Protein AF-A0A9E2JN70-F1 (afdb_monomer_lite)

Structure (mmCIF, N/CA/C/O backbone):
data_AF-A0A9E2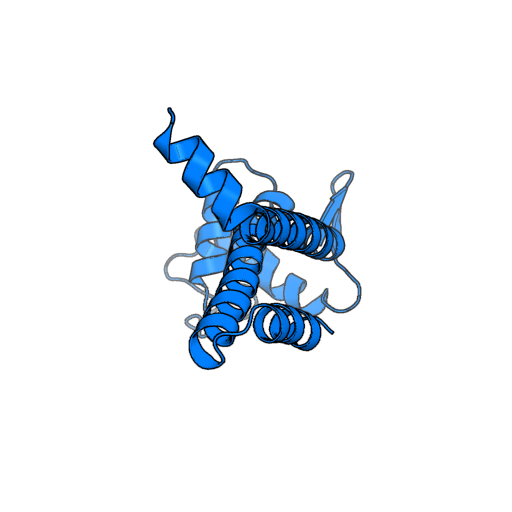JN70-F1
#
_entry.id   AF-A0A9E2JN70-F1
#
loop_
_atom_site.group_PDB
_atom_site.id
_atom_site.type_symbol
_atom_site.label_atom_id
_atom_site.label_alt_id
_atom_site.label_comp_id
_atom_site.label_asym_id
_atom_site.label_entity_id
_atom_site.label_seq_id
_atom_site.pdbx_PDB_ins_code
_atom_site.Cartn_x
_atom_site.Cartn_y
_atom_site.Cartn_z
_atom_site.occupancy
_atom_site.B_iso_or_equiv
_atom_site.auth_seq_id
_atom_site.auth_comp_id
_atom_site.auth_asym_id
_atom_site.auth_atom_id
_atom_site.pdbx_PDB_model_num
ATOM 1 N N . MET A 1 1 ? -31.376 10.750 -0.961 1.00 62.66 1 MET A N 1
ATOM 2 C CA . MET A 1 1 ? -30.470 11.535 -0.076 1.00 62.66 1 MET A CA 1
ATOM 3 C C . MET A 1 1 ? -30.605 11.228 1.426 1.00 62.66 1 MET A C 1
ATOM 5 O O . MET A 1 1 ? -29.575 11.029 2.059 1.00 62.66 1 MET A O 1
ATOM 9 N N . LYS A 1 2 ? -31.810 11.144 2.029 1.00 75.38 2 LYS A N 1
ATOM 10 C CA . LYS A 1 2 ? -31.975 10.888 3.487 1.00 75.38 2 LYS A CA 1
ATOM 11 C C . LYS A 1 2 ? -31.323 9.577 3.986 1.00 75.38 2 LYS A C 1
ATOM 13 O O . LYS A 1 2 ? -30.660 9.586 5.018 1.00 75.38 2 LYS A O 1
ATOM 18 N N . ARG A 1 3 ? -31.428 8.486 3.215 1.00 77.94 3 ARG A N 1
ATOM 19 C CA . ARG A 1 3 ? -30.856 7.160 3.543 1.00 77.94 3 ARG A CA 1
ATOM 20 C C . ARG A 1 3 ? -29.320 7.151 3.609 1.00 77.94 3 ARG A C 1
ATOM 22 O O . ARG A 1 3 ? -28.752 6.537 4.502 1.00 77.94 3 ARG A O 1
ATOM 29 N N . ILE A 1 4 ? -28.652 7.891 2.719 1.00 77.06 4 ILE A N 1
ATOM 30 C CA . ILE A 1 4 ? -27.181 8.014 2.696 1.00 77.06 4 ILE A CA 1
ATOM 31 C C . ILE A 1 4 ? -26.691 8.743 3.953 1.00 77.06 4 ILE A C 1
ATOM 33 O O . ILE A 1 4 ? -25.791 8.260 4.632 1.00 77.06 4 ILE A O 1
ATOM 37 N N . LYS A 1 5 ? -27.342 9.855 4.327 1.00 75.94 5 LYS A N 1
ATOM 38 C CA . LYS A 1 5 ? -27.012 10.591 5.560 1.00 75.94 5 LYS A CA 1
ATOM 39 C C . LYS A 1 5 ? -27.170 9.726 6.818 1.00 75.94 5 LYS A C 1
ATOM 41 O O . LYS A 1 5 ? -26.367 9.847 7.736 1.00 75.94 5 LYS A O 1
ATOM 46 N N . GLN A 1 6 ? -28.161 8.833 6.858 1.00 75.38 6 GLN A N 1
ATOM 47 C CA . GLN A 1 6 ? -28.348 7.900 7.977 1.00 75.38 6 GLN A CA 1
ATOM 48 C C . GLN A 1 6 ? -27.239 6.844 8.063 1.00 75.38 6 GLN A C 1
ATOM 50 O O . GLN A 1 6 ? -26.735 6.590 9.155 1.00 75.38 6 GLN A O 1
ATOM 55 N N . ILE A 1 7 ? -26.825 6.262 6.933 1.00 78.75 7 ILE A N 1
ATOM 56 C CA . ILE A 1 7 ? -25.716 5.292 6.890 1.00 78.75 7 ILE A CA 1
ATOM 57 C C . ILE A 1 7 ? -24.409 5.956 7.334 1.00 78.75 7 ILE A C 1
ATOM 59 O O . ILE A 1 7 ? -23.713 5.421 8.196 1.00 78.75 7 ILE A O 1
ATOM 63 N N . LEU A 1 8 ? -24.119 7.148 6.803 1.00 75.31 8 LEU A N 1
ATOM 64 C CA . LEU A 1 8 ? -22.939 7.931 7.174 1.00 75.31 8 LEU A CA 1
ATOM 65 C C . LEU A 1 8 ? -22.916 8.227 8.675 1.00 75.31 8 LEU A C 1
ATOM 67 O O . LEU A 1 8 ? -21.900 8.009 9.321 1.00 75.31 8 LEU A O 1
ATOM 71 N N . LYS A 1 9 ? -24.048 8.659 9.249 1.00 77.69 9 LYS A N 1
ATOM 72 C CA . LYS A 1 9 ? -24.150 8.965 10.682 1.00 77.69 9 LYS A CA 1
ATOM 73 C C . LYS A 1 9 ? -24.002 7.721 11.568 1.00 77.69 9 LYS A C 1
ATOM 75 O O . LYS A 1 9 ? -23.468 7.820 12.664 1.00 77.69 9 LYS A O 1
ATOM 80 N N . LYS A 1 10 ? -24.447 6.551 11.102 1.00 86.94 10 LYS A N 1
ATOM 81 C CA . LYS A 1 10 ? -24.342 5.288 11.851 1.00 86.94 10 LYS A CA 1
ATOM 82 C C . LYS A 1 10 ? -22.911 4.734 11.891 1.00 86.94 10 LYS A C 1
ATOM 84 O O . LYS A 1 10 ? -22.521 4.151 12.899 1.00 86.94 10 LYS A O 1
ATOM 89 N N . ASN A 1 11 ? -22.148 4.926 10.814 1.00 89.25 11 ASN A N 1
ATOM 90 C CA . ASN A 1 11 ? -20.845 4.286 10.602 1.00 89.25 11 ASN A CA 1
ATOM 91 C C . ASN A 1 11 ? -19.669 5.282 10.613 1.00 89.25 11 ASN A C 1
ATOM 93 O O . ASN A 1 11 ? -18.650 5.044 9.971 1.00 89.25 11 ASN A O 1
ATOM 97 N N . GLN A 1 12 ? -19.804 6.421 11.302 1.00 92.12 12 GLN A N 1
ATOM 98 C CA . GLN A 1 12 ? -18.784 7.483 11.304 1.00 92.12 12 GLN A CA 1
ATOM 99 C C . GLN A 1 12 ? -17.406 6.981 11.746 1.00 92.12 12 GLN A C 1
ATOM 101 O O . GLN A 1 12 ? -16.398 7.369 11.162 1.00 92.12 12 GLN A O 1
ATOM 106 N N . LEU A 1 13 ? -17.370 6.090 12.741 1.00 93.50 13 LEU A N 1
ATOM 107 C CA . LEU A 1 13 ? -16.128 5.485 13.211 1.00 93.50 13 LEU A CA 1
ATOM 108 C C . LEU A 1 13 ? -15.473 4.647 12.114 1.00 93.50 13 LEU A C 1
ATOM 110 O O . LEU A 1 13 ? -14.279 4.762 11.891 1.00 93.50 13 LEU A O 1
ATOM 114 N N . GLU A 1 14 ? -16.241 3.804 11.431 1.00 95.12 14 GLU A N 1
ATOM 115 C CA . GLU A 1 14 ? -15.720 2.951 10.371 1.00 95.12 14 GLU A CA 1
ATOM 116 C C . GLU A 1 14 ? -15.159 3.787 9.209 1.00 95.12 14 GLU A C 1
ATOM 118 O O . GLU A 1 14 ? -14.088 3.464 8.705 1.00 95.12 14 GLU A O 1
ATOM 123 N N . PHE A 1 15 ? -15.800 4.904 8.844 1.00 94.88 15 PHE A N 1
ATOM 124 C CA . PHE A 1 15 ? -15.239 5.849 7.868 1.00 94.88 15 PHE A CA 1
ATOM 125 C C . PHE A 1 15 ? -13.946 6.508 8.356 1.00 94.88 15 PHE A C 1
ATOM 127 O O . PHE A 1 15 ? -12.997 6.632 7.584 1.00 94.88 15 PHE A O 1
ATOM 134 N N . LEU A 1 16 ? -13.888 6.908 9.629 1.00 96.31 16 LEU A N 1
ATOM 135 C CA . LEU A 1 16 ? -12.667 7.446 10.226 1.00 96.31 16 LEU A CA 1
ATOM 136 C C . LEU A 1 16 ? -11.531 6.412 10.185 1.00 96.31 16 LEU A C 1
ATOM 138 O O . LEU A 1 16 ? -10.419 6.749 9.792 1.00 96.31 16 LEU A O 1
ATOM 142 N N . LEU A 1 17 ? -11.820 5.155 10.532 1.00 96.94 17 LEU A N 1
ATOM 143 C CA . LEU A 1 17 ? -10.843 4.067 10.523 1.00 96.94 17 LEU A CA 1
ATOM 144 C C . LEU A 1 17 ? -10.314 3.778 9.116 1.00 96.94 17 LEU A C 1
ATOM 146 O O . LEU A 1 17 ? -9.103 3.687 8.961 1.00 96.94 17 LEU A O 1
ATOM 150 N N . VAL A 1 18 ? -11.172 3.703 8.087 1.00 96.88 18 VAL A N 1
ATOM 151 C CA . VAL A 1 18 ? -10.705 3.534 6.693 1.00 96.88 18 VAL A CA 1
ATOM 152 C C . VAL A 1 18 ? -9.748 4.652 6.302 1.00 96.88 18 VAL A C 1
ATOM 154 O O . VAL A 1 18 ? -8.692 4.377 5.742 1.00 96.88 18 VAL A O 1
ATOM 157 N N . THR A 1 19 ? -10.094 5.902 6.614 1.00 97.81 19 THR A N 1
ATOM 158 C CA . THR A 1 19 ? -9.241 7.054 6.299 1.00 97.81 19 THR A CA 1
ATOM 159 C C . THR A 1 19 ? -7.895 6.963 7.016 1.00 97.81 19 THR A C 1
ATOM 161 O O . THR A 1 19 ? -6.859 7.176 6.392 1.00 97.81 19 THR A O 1
ATOM 164 N N . LEU A 1 20 ? -7.882 6.598 8.302 1.00 98.06 20 LEU A N 1
ATOM 165 C CA . LEU A 1 20 ? -6.644 6.419 9.064 1.00 98.06 20 LEU A CA 1
ATOM 166 C C . LEU A 1 20 ? -5.791 5.268 8.518 1.00 98.06 20 LEU A C 1
ATOM 168 O O . LEU A 1 20 ? -4.588 5.438 8.343 1.00 98.06 20 LEU A O 1
ATOM 172 N N . PHE A 1 21 ? -6.403 4.125 8.196 1.00 98.44 21 PHE A N 1
ATOM 173 C CA . PHE A 1 21 ? -5.707 2.979 7.605 1.00 98.44 21 PHE A CA 1
ATOM 174 C C . PHE A 1 21 ? -5.122 3.325 6.239 1.00 98.44 21 PHE A C 1
ATOM 176 O O . PHE A 1 21 ? -3.997 2.930 5.946 1.00 98.44 21 PHE A O 1
ATOM 183 N N . PHE A 1 22 ? -5.841 4.108 5.434 1.00 98.62 22 PHE A N 1
ATOM 184 C CA . PHE A 1 22 ? -5.349 4.583 4.148 1.00 98.62 22 PHE A CA 1
ATOM 185 C C . PHE A 1 22 ? -4.147 5.518 4.304 1.00 98.62 22 PHE A C 1
ATOM 187 O O . PHE A 1 22 ? -3.134 5.310 3.644 1.00 98.62 22 PHE A O 1
ATOM 194 N N . ILE A 1 23 ? -4.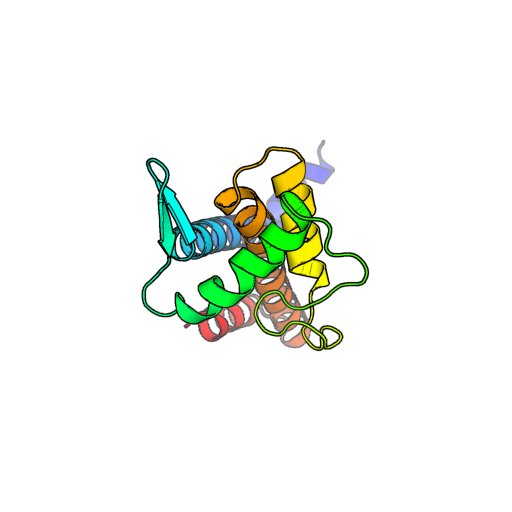220 6.506 5.203 1.00 98.56 23 ILE A N 1
ATOM 195 C CA . ILE A 1 23 ? -3.105 7.431 5.474 1.00 98.56 23 ILE A CA 1
ATOM 196 C C . ILE A 1 23 ? -1.880 6.666 5.988 1.00 98.56 23 ILE A C 1
ATOM 198 O O . ILE A 1 23 ? -0.768 6.902 5.519 1.00 98.56 23 ILE A O 1
ATOM 202 N N . PHE A 1 24 ? -2.081 5.725 6.913 1.00 98.19 24 PHE A N 1
ATOM 203 C CA . PHE A 1 24 ? -1.009 4.884 7.439 1.00 98.19 24 PHE A CA 1
ATOM 204 C C . PHE A 1 24 ? -0.372 4.018 6.345 1.00 98.19 24 PHE A C 1
ATOM 206 O O . PHE A 1 24 ? 0.849 4.000 6.212 1.00 98.19 24 PHE A O 1
ATOM 213 N N . SER A 1 25 ? -1.193 3.369 5.514 1.00 98.56 25 SER A N 1
ATOM 214 C CA . SER A 1 25 ? -0.726 2.564 4.379 1.00 98.56 25 SER A CA 1
ATOM 215 C C . SER A 1 25 ? 0.044 3.416 3.371 1.00 98.56 25 SER A C 1
ATOM 217 O O . SER A 1 25 ? 1.115 3.021 2.928 1.00 98.56 25 SER A O 1
ATOM 219 N N . TRP A 1 26 ? -0.466 4.604 3.035 1.00 98.62 26 TRP A N 1
ATOM 220 C CA . TRP A 1 26 ? 0.204 5.549 2.143 1.00 98.62 26 TRP A CA 1
ATOM 221 C C . TRP A 1 26 ? 1.587 5.927 2.665 1.00 98.62 26 TRP A C 1
ATOM 223 O O . TRP A 1 26 ? 2.577 5.801 1.944 1.00 98.62 26 TRP A O 1
ATOM 233 N N . TRP A 1 27 ? 1.653 6.361 3.926 1.00 98.25 27 TRP A N 1
ATOM 234 C CA . TRP A 1 27 ? 2.906 6.726 4.573 1.00 98.25 27 TRP A CA 1
ATOM 235 C C . TRP A 1 27 ? 3.896 5.558 4.568 1.00 98.25 27 TRP A C 1
ATOM 237 O O . TRP A 1 27 ? 5.031 5.739 4.141 1.00 98.25 27 TRP A O 1
ATOM 247 N N . LEU A 1 28 ? 3.460 4.358 4.961 1.00 97.62 28 LEU A N 1
ATOM 248 C CA . LEU A 1 28 ? 4.323 3.181 5.040 1.00 97.62 28 LEU A CA 1
ATOM 249 C C . LEU A 1 28 ? 4.889 2.775 3.671 1.00 97.62 28 LEU A C 1
ATOM 251 O O . LEU A 1 28 ? 6.089 2.528 3.553 1.00 97.62 28 LEU A O 1
ATOM 255 N N . MET A 1 29 ? 4.052 2.719 2.630 1.00 97.88 29 MET A N 1
ATOM 256 C CA . MET A 1 29 ? 4.483 2.263 1.303 1.00 97.88 29 MET A CA 1
ATOM 257 C C . MET A 1 29 ? 5.487 3.237 0.675 1.00 97.88 29 MET A C 1
ATOM 259 O O . MET A 1 29 ? 6.547 2.811 0.223 1.00 97.88 29 MET A O 1
ATOM 263 N N . PHE A 1 30 ? 5.227 4.549 0.742 1.00 97.75 30 PHE A N 1
ATOM 264 C CA . PHE A 1 30 ? 6.161 5.555 0.217 1.00 97.75 30 PHE A CA 1
ATOM 265 C C . PHE A 1 30 ? 7.388 5.794 1.105 1.00 97.75 30 PHE A C 1
ATOM 267 O O . PHE A 1 30 ? 8.413 6.252 0.605 1.00 97.75 30 PHE A O 1
ATOM 274 N N . LEU A 1 31 ? 7.325 5.461 2.398 1.00 96.62 31 LEU A N 1
ATOM 275 C CA . LEU A 1 31 ? 8.514 5.383 3.250 1.00 96.62 31 LEU A CA 1
ATOM 276 C C . LEU A 1 31 ? 9.414 4.204 2.843 1.00 96.62 31 LEU A C 1
ATOM 278 O O . LEU A 1 31 ? 10.633 4.279 2.981 1.00 96.62 31 LEU A O 1
ATOM 282 N N . THR A 1 32 ? 8.813 3.116 2.358 1.00 97.12 32 THR A N 1
ATOM 283 C CA . THR A 1 32 ? 9.511 1.872 2.013 1.00 97.12 32 THR A CA 1
ATOM 284 C C . THR A 1 32 ? 10.153 1.940 0.629 1.00 97.12 32 THR A C 1
ATOM 286 O O . THR A 1 32 ? 11.309 1.546 0.472 1.00 97.12 32 THR A O 1
ATOM 289 N N . PHE A 1 33 ? 9.417 2.442 -0.362 1.00 97.88 33 PHE A N 1
ATOM 290 C CA . PHE A 1 33 ? 9.882 2.583 -1.736 1.00 97.88 33 PHE A CA 1
ATOM 291 C C . PHE A 1 33 ? 9.367 3.883 -2.342 1.00 97.88 33 PHE A C 1
ATOM 293 O O . PHE A 1 33 ? 8.161 4.121 -2.407 1.00 97.88 33 PHE A O 1
ATOM 300 N N . SER A 1 34 ? 10.279 4.724 -2.808 1.00 96.88 34 SER A N 1
ATOM 301 C CA . SER A 1 34 ? 9.955 5.972 -3.489 1.00 96.88 34 SER A CA 1
ATOM 302 C C . SER A 1 34 ? 10.956 6.249 -4.602 1.00 96.88 34 SER A C 1
ATOM 304 O O . SER A 1 34 ? 11.898 5.490 -4.837 1.00 96.88 34 SER A O 1
AT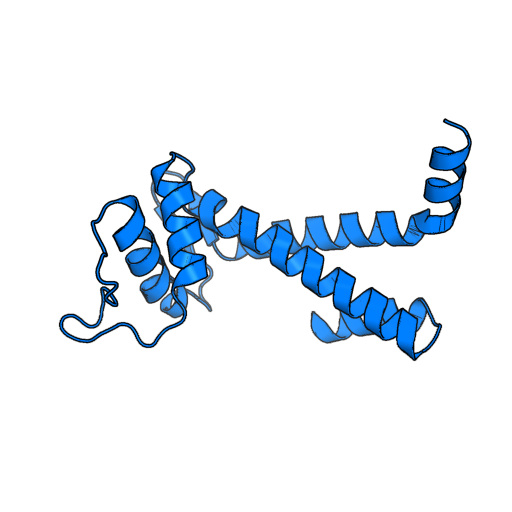OM 306 N N . TYR A 1 35 ? 10.726 7.324 -5.346 1.00 96.25 35 TYR A N 1
ATOM 307 C CA . TYR A 1 35 ? 11.591 7.695 -6.451 1.00 96.25 35 TYR A CA 1
ATOM 308 C C . TYR A 1 35 ? 11.794 9.205 -6.479 1.00 96.25 35 TYR A C 1
ATOM 310 O O . TYR A 1 35 ? 10.832 9.978 -6.547 1.00 96.25 35 TYR A O 1
ATOM 318 N N . ASN A 1 36 ? 13.055 9.627 -6.472 1.00 95.00 36 ASN A N 1
ATOM 319 C CA . ASN A 1 36 ? 13.444 11.030 -6.432 1.00 95.00 36 ASN A CA 1
ATOM 320 C C . ASN A 1 36 ? 14.577 11.298 -7.430 1.00 95.00 36 ASN A C 1
ATOM 322 O O . ASN A 1 36 ? 15.554 10.564 -7.458 1.00 95.00 36 ASN A O 1
ATOM 326 N N . ASN A 1 37 ? 14.444 12.339 -8.258 1.00 92.81 37 ASN A N 1
ATOM 327 C CA . ASN A 1 37 ? 15.487 12.807 -9.187 1.00 92.81 37 ASN A CA 1
ATOM 328 C C . ASN A 1 37 ? 16.150 11.736 -10.079 1.00 92.81 37 ASN A C 1
ATOM 330 O O . ASN A 1 37 ? 17.319 11.856 -10.423 1.00 92.81 37 ASN A O 1
ATOM 334 N N . GLY A 1 38 ? 15.413 10.703 -10.492 1.00 91.44 38 GLY A N 1
ATOM 335 C CA . GLY A 1 38 ? 15.970 9.628 -11.327 1.00 91.44 38 GLY A CA 1
ATOM 336 C C . GLY A 1 38 ? 16.439 8.401 -10.542 1.00 91.44 38 GLY A C 1
ATOM 337 O O . GLY A 1 38 ? 16.763 7.383 -11.146 1.00 91.44 38 GLY A O 1
ATOM 338 N N . GLU A 1 39 ? 16.426 8.472 -9.214 1.00 94.81 39 GLU A N 1
ATOM 339 C CA . GLU A 1 39 ? 16.908 7.421 -8.329 1.00 94.81 39 GLU A CA 1
ATOM 340 C C . GLU A 1 39 ? 15.754 6.749 -7.584 1.00 94.81 39 GLU A C 1
ATOM 342 O O . GLU A 1 39 ? 14.856 7.400 -7.041 1.00 94.81 39 GLU A O 1
ATOM 347 N N . MET A 1 40 ? 15.799 5.418 -7.542 1.00 95.81 40 MET A N 1
ATOM 348 C CA . MET A 1 40 ? 14.928 4.610 -6.694 1.00 95.81 40 MET A CA 1
ATOM 349 C C . MET A 1 40 ? 15.459 4.636 -5.263 1.00 95.81 40 MET A C 1
ATOM 351 O O . MET A 1 40 ? 16.581 4.206 -5.003 1.00 95.81 40 MET A O 1
ATOM 355 N N . GLN A 1 41 ? 14.639 5.115 -4.337 1.00 96.94 41 GLN A N 1
ATOM 356 C CA . GLN A 1 41 ? 14.943 5.154 -2.916 1.00 96.94 41 GLN A CA 1
ATOM 357 C C . GLN A 1 41 ? 14.232 3.988 -2.236 1.00 96.94 41 GLN A C 1
ATOM 359 O O . GLN A 1 41 ? 13.013 3.847 -2.331 1.00 96.94 41 GLN A O 1
ATOM 364 N N . ILE A 1 42 ? 15.000 3.134 -1.565 1.00 97.62 42 ILE A N 1
ATOM 365 C CA . ILE A 1 42 ? 14.490 1.934 -0.903 1.00 97.62 42 ILE A CA 1
ATOM 366 C C . ILE A 1 42 ? 14.935 1.963 0.556 1.00 97.62 42 ILE A C 1
ATOM 368 O O . ILE A 1 42 ? 16.093 2.264 0.854 1.00 97.62 42 ILE A O 1
ATOM 372 N N . ALA A 1 43 ? 14.028 1.635 1.472 1.00 96.94 43 ALA A N 1
ATOM 373 C CA . ALA A 1 43 ? 14.354 1.545 2.885 1.00 96.94 43 ALA A CA 1
ATOM 374 C C . ALA A 1 43 ? 15.430 0.472 3.145 1.00 96.94 43 ALA A C 1
ATOM 376 O O . ALA A 1 43 ? 15.392 -0.643 2.622 1.00 96.94 43 ALA A O 1
ATOM 377 N N . THR A 1 44 ? 16.384 0.795 4.019 1.00 95.19 44 THR A N 1
ATOM 378 C CA . THR A 1 44 ? 17.600 -0.005 4.258 1.00 95.19 44 THR A CA 1
ATOM 379 C C . THR A 1 44 ? 17.350 -1.435 4.724 1.00 95.19 44 THR A C 1
ATOM 381 O O . THR A 1 44 ? 18.221 -2.280 4.568 1.00 95.19 44 THR A O 1
ATOM 384 N N . ARG A 1 45 ? 16.187 -1.740 5.300 1.00 93.81 45 ARG A N 1
ATOM 385 C CA . ARG A 1 45 ? 15.862 -3.088 5.794 1.00 93.81 45 ARG A CA 1
ATOM 386 C C . ARG A 1 45 ? 15.290 -4.020 4.727 1.00 93.81 45 ARG A C 1
ATOM 388 O O . ARG A 1 45 ? 15.207 -5.211 4.980 1.00 93.81 45 ARG A O 1
ATOM 395 N N . VAL A 1 46 ? 14.896 -3.487 3.572 1.00 95.06 46 VAL A N 1
ATOM 396 C CA . VAL A 1 46 ? 14.171 -4.232 2.525 1.00 95.06 46 VAL A CA 1
ATOM 397 C C . VAL A 1 46 ? 14.853 -4.150 1.158 1.00 95.06 46 VAL A C 1
ATOM 399 O O . VAL A 1 46 ? 14.313 -4.624 0.163 1.00 95.06 46 VAL A O 1
ATOM 402 N N . TRP A 1 47 ? 16.045 -3.551 1.081 1.00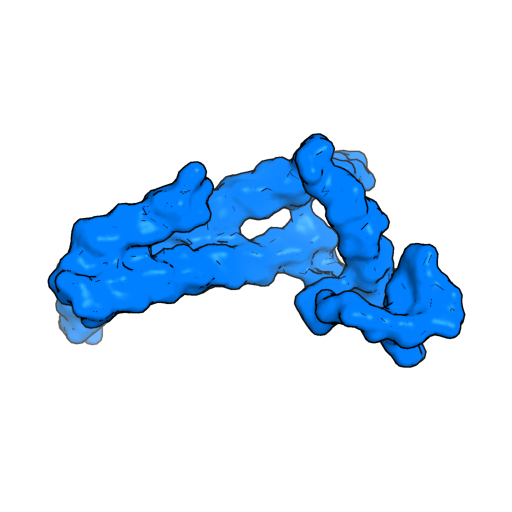 93.88 47 TRP A N 1
ATOM 403 C CA . TRP A 1 47 ? 16.752 -3.366 -0.189 1.00 93.88 47 TRP A CA 1
ATOM 404 C C . TRP A 1 47 ? 17.016 -4.692 -0.918 1.00 93.88 47 TRP A C 1
ATOM 406 O O . TRP A 1 47 ? 16.891 -4.733 -2.139 1.00 93.88 47 TRP A O 1
ATOM 416 N N . SER A 1 48 ? 17.315 -5.773 -0.188 1.00 93.88 48 SER A N 1
ATOM 417 C CA . SER A 1 48 ? 17.537 -7.109 -0.755 1.00 93.88 48 SER A CA 1
ATOM 418 C C . SER A 1 48 ? 16.284 -7.670 -1.424 1.00 93.88 48 SER A C 1
ATOM 420 O O . SER A 1 48 ? 16.368 -8.264 -2.497 1.00 93.88 48 SER A O 1
ATOM 422 N N . ASP A 1 49 ? 15.116 -7.437 -0.829 1.00 93.25 49 ASP A N 1
ATOM 423 C CA . ASP A 1 49 ? 13.844 -7.936 -1.349 1.00 93.25 49 ASP A CA 1
ATOM 424 C C . ASP A 1 49 ? 13.495 -7.183 -2.636 1.00 93.25 49 ASP A C 1
ATOM 426 O O . ASP A 1 49 ? 13.245 -7.786 -3.685 1.00 93.25 49 ASP A O 1
ATOM 430 N N . PHE A 1 50 ? 13.594 -5.850 -2.602 1.00 95.38 50 PHE A N 1
ATOM 431 C CA . PHE A 1 50 ? 13.381 -5.003 -3.777 1.00 95.38 50 PHE A CA 1
ATOM 432 C C . PHE A 1 50 ? 14.406 -5.250 -4.891 1.00 95.38 50 PHE A C 1
ATOM 434 O O . PHE A 1 50 ? 14.039 -5.165 -6.064 1.00 95.38 50 PHE A O 1
ATOM 441 N N . ALA A 1 51 ? 15.648 -5.618 -4.562 1.00 92.94 51 ALA A N 1
ATOM 442 C CA . ALA A 1 51 ? 16.657 -5.997 -5.551 1.00 92.94 51 ALA A CA 1
ATOM 443 C C . ALA A 1 51 ? 16.238 -7.221 -6.380 1.00 92.94 51 ALA A C 1
ATOM 445 O O . ALA A 1 51 ? 16.674 -7.358 -7.519 1.00 92.94 51 ALA A O 1
ATOM 446 N N . SER A 1 52 ? 15.358 -8.077 -5.851 1.00 92.31 52 SER A N 1
ATOM 447 C CA . SER A 1 52 ? 14.787 -9.208 -6.587 1.00 92.31 52 SER A CA 1
ATOM 448 C C . SER A 1 52 ? 13.469 -8.861 -7.297 1.00 92.31 52 SER A C 1
ATOM 450 O O . SER A 1 52 ? 13.241 -9.263 -8.440 1.00 92.31 52 SER A O 1
ATOM 452 N N . HIS A 1 53 ? 12.613 -8.053 -6.666 1.00 94.88 53 HIS A N 1
ATOM 453 C CA . HIS A 1 53 ? 11.280 -7.739 -7.180 1.00 94.88 53 HIS A CA 1
ATOM 454 C C . HIS A 1 53 ? 11.266 -6.669 -8.273 1.00 94.88 53 HIS A C 1
ATOM 456 O O . HIS A 1 53 ? 10.475 -6.778 -9.208 1.00 94.88 53 HIS A O 1
ATOM 462 N N . ILE A 1 54 ? 12.134 -5.655 -8.204 1.00 96.44 54 ILE A N 1
ATOM 463 C CA . ILE A 1 54 ? 12.201 -4.600 -9.228 1.00 96.44 54 ILE A CA 1
ATOM 464 C C . ILE A 1 54 ? 12.605 -5.179 -10.593 1.00 96.44 54 ILE A C 1
ATOM 466 O O . ILE A 1 54 ? 11.912 -4.888 -11.570 1.00 96.44 54 ILE A O 1
ATOM 470 N N . PRO A 1 55 ? 13.649 -6.028 -10.710 1.00 95.38 55 PRO A N 1
ATOM 471 C CA . PRO A 1 55 ? 13.943 -6.702 -11.971 1.00 95.38 55 PRO A CA 1
ATOM 472 C C . PRO A 1 55 ? 12.786 -7.568 -12.466 1.00 95.38 55 PRO A C 1
ATOM 474 O O . PRO A 1 55 ? 12.502 -7.560 -13.661 1.00 95.38 55 PRO A O 1
ATOM 477 N N . LEU A 1 56 ? 12.079 -8.270 -11.570 1.00 96.06 56 LEU A N 1
ATOM 478 C CA . LEU A 1 56 ? 10.912 -9.069 -11.948 1.00 96.06 56 LEU A CA 1
ATOM 479 C C . LEU A 1 56 ? 9.794 -8.195 -12.534 1.00 96.06 56 LEU A C 1
ATOM 481 O O . LEU A 1 56 ? 9.295 -8.506 -13.610 1.00 96.06 56 LEU A O 1
ATOM 485 N N . ILE A 1 57 ? 9.454 -7.071 -11.902 1.00 97.69 57 ILE A N 1
ATOM 486 C CA . ILE A 1 57 ? 8.503 -6.088 -12.451 1.00 97.69 57 ILE A CA 1
ATOM 487 C C . ILE A 1 57 ? 8.974 -5.604 -13.827 1.00 97.69 57 ILE A C 1
ATOM 489 O O . ILE A 1 57 ? 8.222 -5.656 -14.804 1.00 97.69 57 ILE A O 1
ATOM 493 N N . ARG A 1 58 ? 10.244 -5.193 -13.927 1.00 96.81 58 ARG A N 1
ATOM 494 C CA . ARG A 1 58 ? 10.810 -4.618 -15.153 1.00 96.81 58 ARG A CA 1
ATOM 495 C C . ARG A 1 58 ? 10.952 -5.607 -16.298 1.00 96.81 58 ARG A C 1
ATOM 497 O O . ARG A 1 58 ? 10.888 -5.208 -17.459 1.00 96.81 58 ARG A O 1
ATOM 504 N N . SER A 1 59 ? 11.056 -6.896 -15.990 1.00 95.62 59 SER A N 1
ATOM 505 C CA . SER A 1 59 ? 11.006 -7.959 -16.993 1.00 95.62 59 SER A CA 1
ATOM 506 C C . SER A 1 59 ? 9.665 -8.004 -17.739 1.00 95.62 59 SER A C 1
ATOM 508 O O . SER A 1 59 ? 9.628 -8.418 -18.896 1.00 95.62 59 SER A O 1
ATOM 510 N N . PHE A 1 60 ? 8.576 -7.530 -17.120 1.00 96.56 60 PHE A N 1
ATOM 511 C CA . PHE A 1 60 ? 7.262 -7.409 -17.756 1.00 96.56 60 PHE A CA 1
ATOM 512 C C . PHE A 1 60 ? 7.024 -6.034 -18.388 1.00 96.56 60 PHE A C 1
ATOM 514 O O . PHE A 1 60 ? 6.358 -5.948 -19.424 1.00 96.56 60 PHE A O 1
ATOM 521 N N . SER A 1 61 ? 7.528 -4.959 -17.770 1.00 97.38 61 SER A N 1
ATOM 522 C CA . SER A 1 61 ? 7.279 -3.596 -18.251 1.00 97.38 61 SER A CA 1
ATOM 523 C C . SER A 1 61 ? 8.171 -3.205 -19.430 1.00 97.38 61 SER A C 1
ATOM 525 O O . SER A 1 61 ? 7.657 -2.774 -20.463 1.00 97.38 61 SER A O 1
ATOM 527 N N . PHE A 1 62 ? 9.484 -3.420 -19.309 1.00 96.12 62 PHE A N 1
ATOM 528 C CA . PHE A 1 62 ? 10.485 -3.132 -20.344 1.00 96.12 62 PHE A CA 1
ATOM 529 C C . PHE A 1 62 ? 10.918 -4.374 -21.133 1.00 96.12 62 PHE A C 1
ATOM 531 O O . PHE A 1 62 ? 11.468 -4.240 -22.225 1.00 96.12 62 PHE A O 1
ATOM 538 N N . GLY A 1 63 ? 10.692 -5.571 -20.589 1.00 93.19 63 GLY A N 1
ATOM 539 C CA . GLY A 1 63 ? 11.037 -6.842 -21.225 1.00 93.19 63 GLY A CA 1
ATOM 540 C C . GLY A 1 63 ? 9.848 -7.595 -21.833 1.00 93.19 63 GLY A C 1
ATOM 541 O O . GLY A 1 63 ? 8.712 -7.115 -21.882 1.00 93.19 63 GLY A O 1
ATOM 542 N N . TYR A 1 64 ? 10.137 -8.821 -22.275 1.00 90.31 64 TYR A N 1
ATOM 543 C CA . TYR A 1 64 ? 9.167 -9.806 -22.759 1.00 90.31 64 TYR A CA 1
ATOM 544 C C . TYR A 1 64 ? 9.302 -11.103 -21.951 1.00 90.31 64 TYR A C 1
ATOM 546 O O . TYR A 1 64 ? 9.870 -12.081 -22.424 1.00 90.31 64 TYR A O 1
ATOM 554 N N . ASN A 1 65 ? 8.810 -11.106 -20.711 1.00 91.69 65 ASN A N 1
ATOM 555 C CA . ASN A 1 65 ? 8.943 -12.253 -19.807 1.00 91.69 65 ASN A CA 1
ATOM 556 C C . ASN A 1 65 ? 7.770 -13.251 -19.913 1.00 91.69 65 ASN A C 1
ATOM 558 O O . ASN A 1 65 ? 7.006 -13.454 -18.962 1.00 91.69 65 ASN A O 1
ATOM 562 N N . PHE A 1 66 ? 7.606 -13.830 -21.106 1.00 90.06 66 PHE A N 1
ATOM 563 C CA . PHE A 1 66 ? 6.655 -14.909 -21.387 1.00 90.06 66 PHE A CA 1
ATOM 564 C C . PHE A 1 66 ? 7.293 -15.968 -22.305 1.00 90.06 66 PHE A C 1
ATOM 566 O O . PHE A 1 66 ? 7.656 -15.618 -23.430 1.00 90.06 66 PHE A O 1
ATOM 573 N N . PRO A 1 67 ? 7.386 -17.250 -21.885 1.00 89.38 67 PRO A N 1
ATOM 574 C CA . PRO A 1 67 ? 6.983 -17.809 -20.583 1.00 89.38 67 PRO A CA 1
ATOM 575 C C . PRO A 1 67 ? 7.738 -17.168 -19.408 1.00 89.38 67 PRO A C 1
ATOM 577 O O . PRO A 1 67 ? 8.841 -16.668 -19.579 1.00 89.38 67 PRO A O 1
ATOM 580 N N . THR A 1 68 ? 7.105 -17.106 -18.233 1.00 92.19 68 THR A N 1
ATOM 581 C CA . THR A 1 68 ? 7.648 -16.333 -17.110 1.00 92.19 68 THR A CA 1
ATOM 582 C C . THR A 1 68 ? 8.834 -17.032 -16.449 1.00 92.19 68 THR A C 1
ATOM 584 O O . THR A 1 68 ? 8.700 -18.120 -15.886 1.00 92.19 68 THR A O 1
ATOM 587 N N . GLU A 1 69 ? 9.966 -16.340 -16.436 1.00 91.56 69 GLU A N 1
ATOM 588 C CA . GLU A 1 69 ? 11.201 -16.718 -15.756 1.00 91.56 69 GLU A CA 1
ATOM 589 C C . GLU A 1 69 ? 11.538 -15.719 -14.643 1.00 91.56 69 GLU A C 1
ATOM 591 O O . GLU A 1 69 ? 11.036 -14.589 -14.605 1.00 91.56 69 GLU A O 1
ATOM 596 N N . PHE A 1 70 ? 12.389 -16.131 -13.704 1.00 91.50 70 PHE A N 1
ATOM 597 C CA . PHE A 1 70 ? 12.900 -15.225 -12.681 1.00 91.50 70 PHE A CA 1
ATOM 598 C C . PHE A 1 70 ? 14.187 -14.557 -13.190 1.00 91.50 70 PHE A C 1
ATOM 600 O O . PHE A 1 70 ? 15.160 -15.270 -13.426 1.00 91.50 70 PHE A O 1
ATOM 607 N N . PRO A 1 71 ? 14.266 -13.217 -13.316 1.00 90.38 71 PRO A N 1
ATOM 608 C CA . PRO A 1 71 ? 15.410 -12.563 -13.969 1.00 90.38 71 PRO A CA 1
ATOM 609 C C . PRO A 1 71 ? 16.783 -12.841 -13.342 1.00 90.38 71 PRO A C 1
ATOM 611 O O . PRO A 1 71 ? 17.797 -12.706 -14.017 1.00 90.38 71 PRO A O 1
ATOM 614 N N . LEU A 1 72 ? 16.828 -13.213 -12.058 1.00 88.69 72 LEU A N 1
ATOM 615 C CA . LEU A 1 72 ? 18.073 -13.562 -11.360 1.00 88.69 72 LEU A CA 1
ATOM 616 C C . LEU A 1 72 ? 18.448 -15.053 -11.462 1.00 88.69 72 LEU A C 1
ATOM 618 O O . LEU A 1 72 ? 19.568 -15.409 -11.113 1.00 88.69 72 LEU A O 1
ATOM 622 N N . PHE A 1 73 ? 17.541 -15.916 -11.929 1.00 87.06 73 PHE A N 1
ATOM 623 C CA . PHE A 1 73 ? 17.749 -17.363 -12.057 1.00 87.06 73 PHE A CA 1
ATOM 624 C C . PHE A 1 73 ? 17.318 -17.826 -13.458 1.00 87.06 73 PHE A C 1
ATOM 626 O O . PHE A 1 73 ? 16.226 -18.377 -13.614 1.00 87.06 73 PHE A O 1
ATOM 633 N N . PRO A 1 74 ? 18.137 -17.557 -14.491 1.00 79.31 74 PRO A N 1
ATOM 634 C CA . PRO A 1 74 ? 17.793 -17.890 -15.869 1.00 79.31 74 PRO A CA 1
ATOM 635 C C . PRO A 1 74 ? 17.752 -19.406 -16.093 1.00 79.31 74 PRO A C 1
ATOM 637 O O . PRO A 1 74 ? 18.532 -20.153 -15.500 1.00 79.31 74 PRO A O 1
ATOM 640 N N . GLY A 1 75 ? 16.881 -19.851 -17.001 1.00 80.31 75 GLY A N 1
ATOM 641 C CA . GLY A 1 75 ? 16.819 -21.249 -17.445 1.00 80.31 75 GLY A CA 1
ATOM 642 C C . GLY A 1 75 ? 15.966 -22.183 -16.580 1.00 80.31 75 GLY A C 1
ATOM 643 O O . GLY A 1 75 ? 15.829 -23.356 -16.927 1.00 80.31 75 GLY A O 1
ATOM 644 N N . GLU A 1 76 ? 15.350 -21.687 -15.503 1.00 80.81 76 GLU A N 1
ATOM 645 C CA . GLU A 1 76 ? 14.338 -22.422 -14.739 1.00 80.81 76 GLU A CA 1
ATOM 646 C C . GLU A 1 76 ? 12.982 -21.694 -14.734 1.00 80.81 76 GLU A C 1
ATOM 648 O O . GLU A 1 76 ? 12.935 -20.463 -14.640 1.00 80.81 76 GLU A O 1
ATOM 653 N N . PRO A 1 77 ? 11.855 -22.435 -14.757 1.00 81.25 77 PRO A N 1
ATOM 654 C CA . PRO A 1 77 ? 10.541 -21.848 -14.532 1.00 81.25 77 PRO A CA 1
ATOM 655 C C . PRO A 1 77 ? 10.469 -21.129 -13.183 1.00 81.25 77 PRO A C 1
ATOM 657 O O . PRO A 1 77 ? 10.966 -21.620 -12.163 1.00 81.25 77 PRO A O 1
ATOM 660 N N . ILE A 1 78 ? 9.780 -19.988 -13.153 1.00 90.50 78 ILE A N 1
ATOM 661 C CA . ILE A 1 78 ? 9.580 -19.245 -11.911 1.00 90.50 78 ILE A CA 1
ATOM 662 C C . ILE A 1 78 ? 8.801 -20.083 -10.882 1.00 90.50 78 ILE A C 1
ATOM 664 O O . ILE A 1 78 ? 7.730 -20.619 -11.159 1.00 90.50 78 ILE A O 1
ATOM 668 N N . ARG A 1 79 ? 9.329 -20.170 -9.656 1.00 89.75 79 ARG A N 1
ATOM 669 C CA . ARG A 1 79 ? 8.650 -20.814 -8.510 1.00 89.75 79 ARG A CA 1
ATOM 670 C C . ARG A 1 79 ? 8.014 -19.806 -7.549 1.00 89.75 79 ARG A C 1
ATOM 672 O O . ARG A 1 79 ? 7.283 -20.184 -6.640 1.00 89.75 79 ARG A O 1
ATOM 679 N N . TYR A 1 80 ? 8.314 -18.523 -7.737 1.00 89.12 80 TYR A N 1
ATOM 680 C CA . TYR A 1 80 ? 7.804 -17.427 -6.922 1.00 89.12 80 TYR A CA 1
ATOM 681 C C . TYR A 1 80 ? 6.446 -16.929 -7.436 1.00 89.12 80 TYR A C 1
ATOM 683 O O . TYR A 1 80 ? 6.146 -17.004 -8.628 1.00 89.12 80 TYR A O 1
ATOM 691 N N . HIS A 1 81 ? 5.623 -16.376 -6.547 1.00 92.06 81 HIS A N 1
ATOM 692 C CA . HIS A 1 81 ? 4.329 -15.805 -6.910 1.00 92.06 81 HIS A CA 1
ATOM 693 C C . HIS A 1 81 ? 4.520 -14.489 -7.683 1.00 92.06 81 HIS A C 1
ATOM 695 O O . HIS A 1 81 ? 4.784 -13.434 -7.115 1.00 92.06 81 HIS A O 1
ATOM 701 N N . PHE A 1 82 ? 4.390 -14.543 -9.007 1.00 93.88 82 PHE A N 1
ATOM 702 C CA . PHE A 1 82 ? 4.724 -13.409 -9.874 1.00 93.88 82 PHE A CA 1
ATOM 703 C C . PHE A 1 82 ? 3.532 -12.518 -10.240 1.00 93.88 82 PHE A C 1
ATOM 705 O O . PHE A 1 82 ? 3.741 -11.411 -10.721 1.00 93.88 82 PHE A O 1
ATOM 712 N N . LEU A 1 83 ? 2.290 -12.969 -10.020 1.00 96.44 83 LEU A N 1
ATOM 713 C CA . LEU A 1 83 ? 1.092 -12.315 -10.565 1.00 96.44 83 LEU A CA 1
ATOM 714 C C . LEU A 1 83 ? 0.948 -10.848 -10.126 1.00 96.44 83 LEU A C 1
ATOM 716 O O . LEU A 1 83 ? 0.566 -9.999 -10.928 1.00 96.44 83 LEU A O 1
ATOM 720 N N . PHE A 1 84 ? 1.296 -10.539 -8.875 1.00 97.38 84 PHE A N 1
ATOM 721 C CA . PHE A 1 84 ? 1.312 -9.163 -8.381 1.00 97.38 84 PHE A CA 1
ATOM 722 C C . PHE A 1 84 ? 2.345 -8.304 -9.125 1.00 97.38 84 PHE A C 1
ATOM 724 O O . PHE A 1 84 ? 2.012 -7.234 -9.622 1.00 97.38 84 PHE A O 1
ATOM 731 N N . TYR A 1 85 ? 3.578 -8.791 -9.273 1.00 97.12 85 TYR A N 1
ATOM 732 C CA . TYR A 1 85 ? 4.647 -8.076 -9.979 1.00 97.12 85 TYR A CA 1
ATOM 733 C C . TYR A 1 85 ? 4.382 -7.952 -11.478 1.00 97.12 85 TYR A C 1
ATOM 735 O O . TYR A 1 85 ? 4.731 -6.940 -12.075 1.00 97.12 85 TYR A O 1
ATOM 743 N N . PHE A 1 86 ? 3.712 -8.939 -12.072 1.00 97.12 86 PHE A N 1
ATOM 744 C CA . PHE A 1 86 ? 3.181 -8.843 -13.425 1.00 97.12 86 PHE A CA 1
ATOM 745 C C . PHE A 1 86 ? 2.169 -7.701 -13.534 1.00 97.12 86 PHE A C 1
ATOM 747 O O . PHE A 1 86 ? 2.317 -6.843 -14.399 1.00 97.12 86 PHE A O 1
ATOM 754 N N . PHE A 1 87 ? 1.187 -7.631 -12.629 1.00 98.12 87 PHE A N 1
ATOM 755 C CA . PHE A 1 87 ? 0.207 -6.543 -12.605 1.00 98.12 87 PHE A CA 1
ATOM 756 C C . PHE A 1 87 ? 0.870 -5.166 -12.444 1.00 98.12 87 PHE A C 1
ATOM 758 O O . PHE A 1 87 ? 0.559 -4.244 -13.198 1.00 98.12 87 PHE A O 1
ATOM 765 N N . VAL A 1 88 ? 1.838 -5.041 -11.531 1.00 98.44 88 VAL A N 1
ATOM 766 C CA . VAL A 1 88 ? 2.645 -3.821 -11.364 1.00 98.44 88 VAL A CA 1
ATOM 767 C C . VAL A 1 88 ? 3.422 -3.490 -12.642 1.00 98.44 88 VAL A C 1
ATOM 769 O O . VAL A 1 88 ? 3.424 -2.340 -13.071 1.00 98.44 88 VAL A O 1
ATOM 772 N N . GLY A 1 89 ? 4.027 -4.488 -13.291 1.00 98.12 89 GLY A N 1
ATOM 773 C CA . GLY A 1 89 ? 4.753 -4.316 -14.548 1.00 98.12 89 GLY A CA 1
ATOM 774 C C . GLY A 1 89 ? 3.855 -3.842 -15.690 1.00 98.12 89 GLY A C 1
ATOM 775 O O . GLY A 1 89 ? 4.259 -2.983 -16.468 1.00 98.12 89 GLY A O 1
ATOM 776 N N . ILE A 1 90 ? 2.608 -4.316 -15.764 1.00 98.06 90 ILE A N 1
ATOM 777 C CA . ILE A 1 90 ? 1.622 -3.794 -16.719 1.00 98.06 90 ILE A CA 1
ATOM 778 C C . ILE A 1 90 ? 1.287 -2.329 -16.419 1.00 98.06 90 ILE A C 1
ATOM 780 O O . ILE A 1 90 ? 1.262 -1.521 -17.343 1.00 98.06 90 ILE A O 1
ATOM 784 N N . ILE A 1 91 ? 1.074 -1.957 -15.154 1.00 98.25 91 ILE A N 1
ATOM 785 C CA . ILE A 1 91 ? 0.817 -0.557 -14.779 1.00 98.25 91 ILE A CA 1
ATOM 786 C C . ILE A 1 91 ? 2.015 0.340 -15.133 1.00 98.25 91 ILE A C 1
ATOM 788 O O . ILE A 1 91 ? 1.820 1.430 -15.673 1.00 98.25 91 ILE A O 1
ATOM 792 N N . GLU A 1 92 ? 3.245 -0.122 -14.882 1.00 98.12 92 GLU A N 1
ATOM 793 C CA . GLU A 1 92 ? 4.460 0.607 -15.266 1.00 98.12 92 GLU A CA 1
ATOM 794 C C . GLU A 1 92 ? 4.558 0.754 -16.790 1.00 98.12 92 GLU A C 1
ATOM 796 O O . GLU A 1 92 ? 4.806 1.846 -17.300 1.00 98.12 92 GLU A O 1
ATOM 801 N N . LYS A 1 93 ? 4.260 -0.317 -17.535 1.00 97.56 93 LYS A N 1
ATOM 802 C CA . LYS A 1 93 ? 4.227 -0.316 -19.005 1.00 97.56 93 LYS A CA 1
ATOM 803 C C . LYS A 1 93 ? 3.207 0.665 -19.584 1.00 97.56 93 LYS A C 1
ATOM 805 O O . LYS A 1 93 ? 3.429 1.205 -20.663 1.00 97.56 93 LYS A O 1
ATOM 810 N N . LEU A 1 94 ? 2.103 0.909 -18.874 1.00 97.75 94 LEU A N 1
ATOM 811 C CA . LEU A 1 94 ? 1.093 1.910 -19.238 1.00 97.75 94 LEU A CA 1
ATOM 812 C C . LEU A 1 94 ? 1.545 3.359 -18.972 1.00 97.75 94 LEU A C 1
ATOM 814 O O . LEU A 1 94 ? 0.811 4.290 -19.301 1.00 97.75 94 LEU A O 1
ATOM 818 N N . GLY A 1 95 ? 2.740 3.565 -18.412 1.00 96.75 95 GLY A N 1
ATOM 819 C CA . GLY A 1 95 ? 3.371 4.876 -18.259 1.00 96.75 95 GLY A CA 1
ATOM 820 C C . GLY A 1 95 ? 3.365 5.428 -16.835 1.00 96.75 95 GLY A C 1
ATOM 821 O O . GLY A 1 95 ? 3.840 6.544 -16.618 1.00 96.75 95 GLY A O 1
ATOM 822 N N . LEU A 1 96 ? 2.856 4.682 -15.850 1.00 97.62 96 LEU A N 1
ATOM 823 C CA . LEU A 1 96 ? 2.961 5.096 -14.454 1.00 97.62 96 LEU A CA 1
ATOM 824 C C . LEU A 1 96 ? 4.368 4.782 -13.923 1.00 97.62 96 LEU A C 1
ATOM 826 O O . LEU A 1 96 ? 4.883 3.691 -14.132 1.00 97.62 96 LEU A O 1
ATOM 830 N N . ARG A 1 97 ? 5.004 5.713 -13.204 1.00 96.62 97 ARG A N 1
ATOM 831 C CA . ARG A 1 97 ? 6.310 5.434 -12.578 1.00 96.62 97 ARG A CA 1
ATOM 832 C C . ARG A 1 97 ? 6.224 4.235 -11.626 1.00 96.62 97 ARG A C 1
ATOM 834 O O . ARG A 1 97 ? 5.223 4.062 -10.931 1.00 96.62 97 ARG A O 1
ATOM 841 N N . ILE A 1 98 ? 7.300 3.451 -11.567 1.00 97.38 98 ILE A N 1
ATOM 842 C CA . ILE A 1 98 ? 7.368 2.182 -10.826 1.00 97.38 98 ILE A CA 1
ATOM 843 C C . ILE A 1 98 ? 6.999 2.297 -9.340 1.00 97.38 98 ILE A C 1
ATOM 845 O O . ILE A 1 98 ? 6.368 1.392 -8.800 1.00 97.38 98 ILE A O 1
ATOM 849 N N . ASP A 1 99 ? 7.341 3.410 -8.686 1.00 97.62 99 ASP A N 1
ATOM 850 C CA . ASP A 1 99 ? 6.998 3.674 -7.286 1.00 97.62 99 ASP A CA 1
ATOM 851 C C . ASP A 1 99 ? 5.484 3.768 -7.096 1.00 97.62 99 ASP A C 1
ATOM 853 O O . ASP A 1 99 ? 4.922 3.076 -6.252 1.00 97.62 99 ASP A O 1
ATOM 857 N N . TYR A 1 100 ? 4.791 4.528 -7.942 1.00 98.19 100 TYR A N 1
ATOM 858 C CA . TYR A 1 100 ? 3.330 4.577 -7.931 1.00 98.19 100 TYR A CA 1
ATOM 859 C C . TYR A 1 100 ? 2.692 3.262 -8.391 1.00 98.19 100 TYR A C 1
ATOM 861 O O . TYR A 1 100 ? 1.711 2.824 -7.787 1.00 98.19 100 TYR A O 1
ATOM 869 N N . ALA A 1 101 ? 3.244 2.620 -9.425 1.00 98.38 101 ALA A N 1
ATOM 870 C CA . ALA A 1 101 ? 2.744 1.351 -9.950 1.00 98.38 101 ALA A CA 1
ATOM 871 C C . ALA A 1 101 ? 2.736 0.249 -8.884 1.00 98.38 101 ALA A C 1
ATOM 873 O O . ALA A 1 101 ? 1.789 -0.532 -8.820 1.00 98.38 101 ALA A O 1
ATOM 874 N N . LEU A 1 102 ? 3.757 0.216 -8.024 1.00 98.25 102 LEU A N 1
ATOM 875 C CA . LEU A 1 102 ? 3.868 -0.730 -6.917 1.00 98.25 102 LEU A CA 1
ATOM 876 C C . LEU A 1 102 ? 3.068 -0.277 -5.692 1.00 98.25 102 LEU A C 1
ATOM 878 O O . LEU A 1 102 ? 2.321 -1.067 -5.104 1.00 98.25 102 LEU A O 1
ATOM 882 N N . ASN A 1 103 ? 3.200 0.992 -5.299 1.00 98.44 103 ASN A N 1
ATOM 883 C CA . ASN A 1 103 ? 2.651 1.472 -4.035 1.00 98.44 103 ASN A CA 1
ATOM 884 C C . ASN A 1 103 ? 1.135 1.618 -4.080 1.00 98.44 103 ASN A C 1
ATOM 886 O O . ASN A 1 103 ? 0.492 1.291 -3.093 1.00 98.44 103 ASN A O 1
ATOM 890 N N . ILE A 1 104 ? 0.527 2.052 -5.189 1.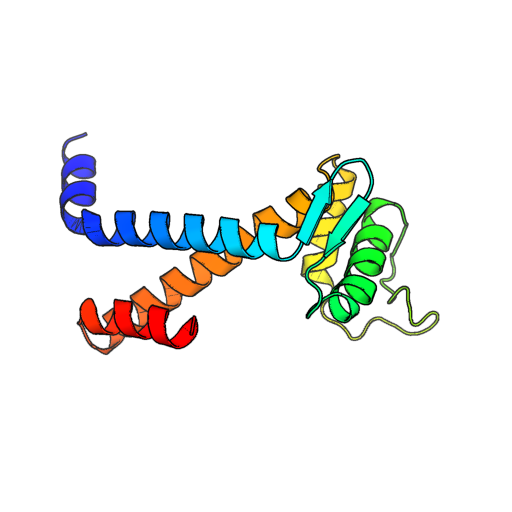00 98.50 104 ILE A N 1
ATOM 891 C CA . ILE A 1 104 ? -0.931 2.246 -5.242 1.00 98.50 104 ILE A CA 1
ATOM 892 C C . ILE A 1 104 ? -1.681 0.930 -4.958 1.00 98.50 104 ILE A C 1
ATOM 894 O O . ILE A 1 104 ? -2.480 0.910 -4.016 1.00 98.50 104 ILE A O 1
ATOM 898 N N . PRO A 1 105 ? -1.419 -0.187 -5.670 1.00 98.44 105 PRO A N 1
ATOM 899 C CA . PRO A 1 105 ? -2.027 -1.475 -5.337 1.00 98.44 105 PRO A CA 1
ATOM 900 C C . PRO A 1 105 ? -1.723 -1.924 -3.903 1.00 98.44 105 PRO A C 1
ATOM 902 O O . PRO A 1 105 ? -2.619 -2.412 -3.214 1.00 98.44 105 PRO A O 1
ATOM 905 N N . SER A 1 106 ? -0.491 -1.712 -3.429 1.00 98.38 106 SER A N 1
ATOM 906 C CA . SER A 1 106 ? -0.067 -2.086 -2.072 1.00 98.38 106 SER A CA 1
ATOM 907 C C . SER A 1 106 ? -0.817 -1.310 -0.985 1.00 98.38 106 SER A C 1
ATOM 909 O O . SER A 1 106 ? -1.246 -1.897 0.006 1.00 98.38 106 SER A O 1
ATOM 911 N N . ILE A 1 107 ? -1.049 -0.010 -1.186 1.00 98.81 107 ILE A N 1
ATOM 912 C CA . ILE A 1 107 ? -1.806 0.856 -0.274 1.00 98.81 107 ILE A CA 1
ATOM 913 C C . ILE A 1 107 ? -3.240 0.352 -0.148 1.00 98.81 107 ILE A C 1
ATOM 915 O O . ILE A 1 107 ? -3.739 0.196 0.968 1.00 98.81 107 ILE A O 1
ATOM 919 N N . PHE A 1 108 ? -3.898 0.058 -1.272 1.00 98.56 108 PHE A N 1
ATOM 920 C CA . PHE A 1 108 ? -5.258 -0.478 -1.256 1.00 98.56 108 PHE A CA 1
ATOM 921 C C . PHE A 1 108 ? -5.317 -1.871 -0.627 1.00 98.56 108 PHE A C 1
ATOM 923 O O . PHE A 1 108 ? -6.194 -2.118 0.199 1.00 98.56 108 PHE A O 1
ATOM 930 N N . GLY A 1 109 ? -4.373 -2.754 -0.962 1.00 98.44 109 GLY A N 1
ATOM 931 C CA . GLY A 1 109 ? -4.291 -4.100 -0.398 1.00 98.44 109 GLY A CA 1
ATOM 932 C C . GLY A 1 109 ? -4.094 -4.088 1.118 1.00 98.44 109 GLY A C 1
ATOM 933 O O . GLY A 1 109 ? -4.826 -4.761 1.843 1.00 98.44 109 GLY A O 1
ATOM 934 N N . PHE A 1 110 ? -3.166 -3.269 1.615 1.00 98.56 110 PHE A N 1
ATOM 935 C CA . PHE A 1 110 ? -2.892 -3.166 3.045 1.00 98.56 110 PHE A CA 1
ATOM 936 C C . PHE A 1 110 ? -4.033 -2.475 3.803 1.00 98.56 110 PHE A C 1
ATOM 938 O O . PHE A 1 110 ? -4.486 -2.986 4.825 1.00 98.56 110 PHE A O 1
ATOM 945 N N . THR A 1 111 ? -4.601 -1.393 3.257 1.00 98.75 111 THR A N 1
ATOM 946 C CA . THR A 1 111 ? -5.801 -0.748 3.824 1.00 98.75 111 THR A CA 1
ATOM 947 C C . THR A 1 111 ? -6.955 -1.744 3.939 1.00 98.75 111 THR A C 1
ATOM 949 O O . THR A 1 111 ? -7.624 -1.812 4.973 1.00 98.75 111 THR A O 1
ATOM 952 N N . PHE A 1 112 ? -7.180 -2.542 2.890 1.00 98.50 112 PHE A N 1
ATOM 953 C CA . PHE A 1 112 ? -8.209 -3.575 2.877 1.00 98.50 112 PHE A CA 1
ATOM 954 C C . PHE A 1 112 ? -7.948 -4.650 3.937 1.00 98.50 112 PHE A C 1
ATOM 956 O O . PHE A 1 112 ? -8.870 -5.004 4.669 1.00 98.50 112 PHE A O 1
ATOM 963 N N . LEU A 1 113 ? -6.702 -5.113 4.084 1.00 98.56 113 LEU A N 1
ATOM 964 C CA . LEU A 1 113 ? -6.314 -6.080 5.112 1.00 98.56 113 LEU A CA 1
ATOM 965 C C . LEU A 1 113 ? -6.612 -5.568 6.530 1.00 98.56 113 LEU A C 1
ATOM 967 O O . LEU A 1 113 ? -7.285 -6.260 7.294 1.00 98.56 113 LEU A O 1
ATOM 971 N N . LEU A 1 114 ? -6.178 -4.349 6.872 1.00 98.62 114 LEU A N 1
ATOM 972 C CA . LEU A 1 114 ? -6.434 -3.754 8.193 1.00 98.62 114 LEU A CA 1
ATOM 973 C C . LEU A 1 114 ? -7.939 -3.636 8.467 1.00 98.62 114 LEU A C 1
ATOM 975 O O . LEU A 1 114 ? -8.419 -3.922 9.567 1.00 98.62 114 LEU A O 1
ATOM 979 N N . PHE A 1 115 ? -8.711 -3.278 7.440 1.00 97.75 115 PHE A N 1
ATOM 980 C CA . PHE A 1 115 ? -10.162 -3.207 7.543 1.00 97.75 115 PHE A CA 1
ATOM 981 C C . PHE A 1 115 ? -10.806 -4.587 7.738 1.00 97.75 115 PHE A C 1
ATOM 983 O O . PHE A 1 115 ? -11.720 -4.723 8.553 1.00 97.75 115 PHE A O 1
ATOM 990 N N . MET A 1 116 ? -10.312 -5.625 7.056 1.00 98.44 116 MET A N 1
ATOM 991 C CA . MET A 1 116 ? -10.765 -7.006 7.251 1.00 98.44 116 MET A CA 1
ATOM 992 C C . MET A 1 116 ? -10.473 -7.509 8.664 1.00 98.44 116 MET A C 1
ATOM 994 O O . MET A 1 116 ? -11.369 -8.074 9.290 1.00 98.44 116 MET A O 1
ATOM 998 N N . ILE A 1 117 ? -9.282 -7.240 9.205 1.00 98.56 117 ILE A N 1
ATOM 999 C CA . ILE A 1 117 ? -8.924 -7.590 10.589 1.00 98.56 117 ILE A CA 1
ATOM 1000 C C . ILE A 1 117 ? -9.903 -6.938 11.573 1.00 98.56 117 ILE A C 1
ATOM 1002 O O . ILE A 1 117 ? -10.475 -7.623 12.426 1.00 98.56 117 ILE A O 1
ATOM 1006 N N . TYR A 1 118 ? -10.171 -5.637 11.409 1.00 98.44 118 TYR A N 1
ATOM 1007 C CA . TYR A 1 118 ? -11.143 -4.917 12.232 1.00 98.44 118 TYR A CA 1
ATOM 1008 C C . TYR A 1 118 ? -12.536 -5.562 12.188 1.00 98.44 118 TYR A C 1
ATOM 1010 O O . TYR A 1 118 ? -13.135 -5.817 13.238 1.00 98.44 118 TYR A O 1
ATOM 1018 N N . PHE A 1 119 ? -13.073 -5.833 10.991 1.00 97.88 119 PHE A N 1
ATOM 1019 C CA . PHE A 1 119 ? -14.415 -6.405 10.852 1.00 97.88 119 PHE A CA 1
ATOM 1020 C C . PHE A 1 119 ? -14.509 -7.835 11.351 1.00 97.88 119 PHE A C 1
ATOM 1022 O O . PHE A 1 119 ? -15.523 -8.190 11.953 1.00 97.88 119 PHE A O 1
ATOM 1029 N N . PHE A 1 120 ? -13.471 -8.634 11.131 1.00 98.44 120 PHE A N 1
ATOM 1030 C CA . PHE A 1 120 ? -13.411 -10.002 11.610 1.00 98.44 120 PHE A CA 1
ATOM 1031 C C . PHE A 1 120 ? -13.456 -10.037 13.141 1.00 98.44 120 PHE A C 1
ATOM 1033 O O . PHE A 1 120 ? -14.371 -10.625 13.720 1.00 98.44 120 PHE A O 1
ATOM 1040 N N . ALA A 1 121 ? -12.562 -9.304 13.809 1.00 98.38 121 ALA A N 1
ATOM 1041 C CA . ALA A 1 121 ? -12.516 -9.234 15.267 1.00 98.38 121 ALA A CA 1
ATOM 1042 C C . ALA A 1 121 ? -13.797 -8.620 15.864 1.00 98.38 121 ALA A C 1
ATOM 1044 O O . ALA A 1 121 ? -14.400 -9.186 16.780 1.00 98.38 121 ALA A O 1
ATOM 1045 N N . LYS A 1 122 ? -14.300 -7.517 15.295 1.00 97.62 122 LYS A N 1
ATOM 1046 C CA . LYS A 1 122 ? -15.604 -6.947 15.677 1.00 97.62 122 LYS A CA 1
ATOM 1047 C C . LYS A 1 122 ? -16.742 -7.956 15.492 1.00 97.62 122 LYS A C 1
ATOM 1049 O O . LYS A 1 122 ? -17.674 -7.976 16.292 1.00 97.62 122 LYS A O 1
ATOM 1054 N N . GLY A 1 123 ? -16.698 -8.763 14.435 1.00 97.38 123 GLY A N 1
ATOM 1055 C CA . GLY A 1 123 ? -17.709 -9.762 14.101 1.00 97.38 123 GLY A CA 1
ATOM 1056 C C . GLY A 1 123 ? -17.746 -10.927 15.086 1.00 97.38 123 GLY A C 1
ATOM 1057 O O . GLY A 1 123 ? -18.840 -11.311 15.511 1.00 97.38 123 GLY A O 1
ATOM 1058 N N . VAL A 1 124 ? -16.575 -11.435 15.475 1.00 98.31 124 VAL A N 1
ATOM 1059 C CA . VAL A 1 124 ? -16.406 -12.542 16.430 1.00 98.31 124 VAL A CA 1
ATOM 1060 C C . VAL A 1 124 ? -16.761 -12.096 17.846 1.00 98.31 124 VAL A C 1
ATOM 1062 O O . VAL A 1 124 ? -17.626 -12.688 18.483 1.00 98.31 124 VAL A O 1
ATOM 1065 N N . PHE A 1 125 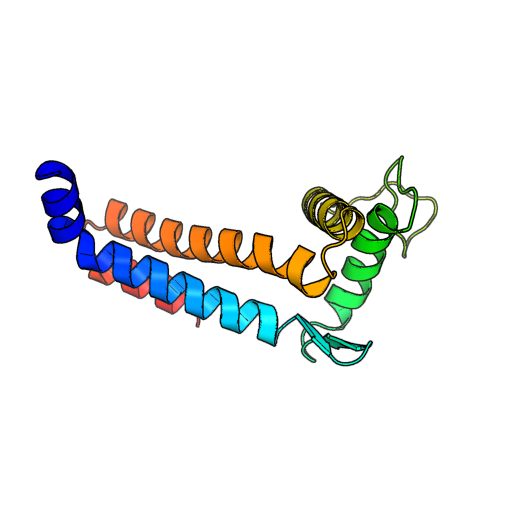? -16.163 -11.002 18.318 1.00 98.00 125 PHE A N 1
ATOM 1066 C CA . PHE A 1 125 ? -16.282 -10.576 19.716 1.00 98.00 125 PHE A CA 1
ATOM 1067 C C . PHE A 1 125 ? -17.415 -9.578 19.973 1.00 98.00 125 PHE A C 1
ATOM 1069 O O . PHE A 1 125 ? -17.594 -9.116 21.097 1.00 98.00 125 PHE A O 1
ATOM 1076 N N . LYS A 1 126 ? -18.152 -9.181 18.926 1.00 96.75 126 LYS A N 1
ATOM 1077 C CA . LYS A 1 126 ? -19.218 -8.160 18.973 1.00 96.75 126 LYS A CA 1
ATOM 1078 C C . LYS A 1 126 ? -18.771 -6.827 19.596 1.00 96.75 126 LYS A C 1
ATOM 1080 O O . LYS A 1 126 ? -19.602 -6.041 20.042 1.00 96.75 126 LYS A O 1
ATOM 1085 N N . SER A 1 127 ? -17.467 -6.536 19.577 1.00 97.19 127 SER A N 1
ATOM 1086 C CA . SER A 1 127 ? -16.864 -5.369 20.225 1.00 97.19 127 SER A CA 1
ATOM 1087 C C . SER A 1 127 ? -16.029 -4.554 19.244 1.00 97.19 127 SER A C 1
ATOM 1089 O O . SER A 1 127 ? -15.085 -5.052 18.631 1.00 97.19 127 SER A O 1
ATOM 1091 N N . LYS A 1 128 ? -16.354 -3.260 19.127 1.00 95.94 128 LYS A N 1
ATOM 1092 C CA . LYS A 1 128 ? -15.572 -2.305 18.326 1.00 95.94 128 LYS A CA 1
ATOM 1093 C C . LYS A 1 128 ? -14.174 -2.092 18.906 1.00 95.94 128 LYS A C 1
ATOM 1095 O O . LYS A 1 128 ? -13.233 -1.935 18.140 1.00 95.94 128 LYS A O 1
ATOM 1100 N N . PHE A 1 129 ? -14.055 -2.104 20.233 1.00 97.50 129 PHE A N 1
ATOM 1101 C CA . PHE A 1 129 ? -12.783 -1.922 20.927 1.00 97.50 129 PHE A CA 1
ATOM 1102 C C . PHE A 1 129 ? -11.811 -3.061 20.612 1.00 97.50 129 PHE A C 1
ATOM 1104 O O . PHE A 1 129 ? -10.676 -2.798 20.233 1.00 97.50 129 PHE A O 1
ATOM 1111 N N . ILE A 1 130 ? -12.289 -4.312 20.657 1.00 98.06 130 ILE A N 1
ATOM 1112 C CA . ILE A 1 130 ? -11.475 -5.481 20.293 1.00 98.06 130 ILE A CA 1
ATOM 1113 C C . ILE A 1 130 ? -11.055 -5.400 18.823 1.00 98.06 130 ILE A C 1
ATOM 1115 O O . ILE A 1 130 ? -9.891 -5.620 18.517 1.00 98.06 130 ILE A O 1
ATOM 1119 N N . GLY A 1 131 ? -11.960 -4.984 17.928 1.00 98.12 131 GLY A N 1
ATOM 1120 C CA . GLY A 1 131 ? -11.615 -4.755 16.523 1.00 98.12 131 GLY A CA 1
ATOM 1121 C C . GLY A 1 131 ? -10.484 -3.742 16.324 1.00 98.12 131 GLY A C 1
ATOM 1122 O O . GLY A 1 131 ? -9.593 -3.978 15.514 1.00 98.12 131 GLY A O 1
ATOM 1123 N N . ILE A 1 132 ? -10.501 -2.625 17.059 1.00 98.00 132 ILE A N 1
ATOM 1124 C CA . ILE A 1 132 ? -9.432 -1.615 16.998 1.00 98.00 132 ILE A CA 1
ATOM 1125 C C . ILE A 1 132 ? -8.125 -2.195 17.546 1.00 98.00 132 ILE A C 1
ATOM 1127 O O . ILE A 1 132 ? -7.083 -2.060 16.910 1.00 98.00 132 ILE A O 1
ATOM 1131 N N . LEU A 1 133 ? -8.181 -2.877 18.692 1.00 98.25 133 LEU A N 1
ATOM 1132 C CA . LEU A 1 133 ? -7.003 -3.444 19.342 1.00 98.25 133 LEU A CA 1
ATOM 1133 C C . LEU A 1 133 ? -6.316 -4.510 18.476 1.00 98.25 133 LEU A C 1
ATOM 1135 O O . LEU A 1 133 ? -5.093 -4.527 18.392 1.00 98.25 133 LEU A O 1
ATOM 1139 N N . SER A 1 134 ? -7.088 -5.344 17.770 1.00 98.38 134 SER A N 1
ATOM 1140 C CA . SER A 1 134 ? -6.547 -6.325 16.822 1.00 98.38 134 SER A CA 1
ATOM 1141 C C . SER A 1 134 ? -5.742 -5.676 15.698 1.00 98.38 134 SER A C 1
ATOM 1143 O O . SER A 1 134 ? -4.707 -6.207 15.314 1.00 98.38 134 SER A O 1
ATOM 1145 N N . VAL A 1 135 ? -6.183 -4.523 15.185 1.00 98.38 135 VAL A N 1
ATOM 1146 C CA . VAL A 1 135 ? -5.429 -3.791 14.156 1.00 98.38 135 VAL A CA 1
ATOM 1147 C C . VAL A 1 135 ? -4.142 -3.200 14.730 1.00 98.38 135 VAL A C 1
ATOM 1149 O O . VAL A 1 135 ? -3.103 -3.269 14.076 1.00 98.38 135 VAL A O 1
ATOM 1152 N N . VAL A 1 136 ? -4.192 -2.659 15.952 1.00 97.56 136 VAL A N 1
ATOM 1153 C CA . VAL A 1 136 ? -3.007 -2.113 16.634 1.00 97.56 136 VAL A CA 1
ATOM 1154 C C . VAL A 1 136 ? -1.958 -3.204 16.850 1.00 97.56 136 VAL A C 1
ATOM 1156 O O . VAL A 1 136 ? -0.832 -3.027 16.406 1.00 97.56 136 VAL A O 1
ATOM 1159 N N . PHE A 1 137 ? -2.328 -4.345 17.438 1.00 97.75 137 PHE A N 1
ATOM 1160 C CA . PHE A 1 137 ? -1.401 -5.461 17.686 1.00 97.75 137 PHE A CA 1
ATOM 1161 C C . PHE A 1 137 ? -0.899 -6.156 16.421 1.00 97.75 137 PHE A C 1
ATOM 1163 O O . PHE A 1 137 ? 0.149 -6.783 16.434 1.00 97.75 137 PHE A O 1
ATOM 1170 N N . PHE A 1 138 ? -1.648 -6.092 15.323 1.00 97.56 138 PHE A N 1
ATOM 1171 C CA . PHE A 1 138 ? -1.141 -6.574 14.042 1.00 97.56 138 PHE A CA 1
ATOM 1172 C C . PHE A 1 138 ? -0.064 -5.642 13.461 1.00 97.56 138 PHE A C 1
ATOM 1174 O O . PHE A 1 138 ? 0.804 -6.093 12.720 1.00 97.56 138 PHE A O 1
ATOM 1181 N N . SER A 1 139 ? -0.131 -4.344 13.772 1.00 95.12 139 SER A N 1
ATOM 1182 C CA . SER A 1 139 ? 0.728 -3.320 13.164 1.00 95.12 139 SER A CA 1
ATOM 1183 C C . SER A 1 139 ? 2.008 -3.025 13.961 1.00 95.12 139 SER A C 1
ATOM 1185 O O . SER A 1 139 ? 2.920 -2.420 13.397 1.00 95.12 139 SER A O 1
ATOM 1187 N N . PHE A 1 140 ? 2.073 -3.415 15.241 1.00 91.50 140 PHE A N 1
ATOM 1188 C CA . PHE A 1 140 ? 3.173 -3.147 16.180 1.00 91.50 140 PHE A CA 1
ATOM 1189 C C . PHE A 1 140 ? 3.427 -4.356 17.079 1.00 91.50 140 PHE A C 1
ATOM 1191 O O . PHE A 1 140 ? 4.619 -4.662 17.304 1.00 91.50 140 PHE A O 1
#

Foldseek 3Di:
DVVVVVVCVVCVVLVVLLVVLLVVLLCVLCVAWDDDPHDIDGDPVCVVVCVQLVVLLCCQQVHDQPVHDRPVDPPDRDPDDSVLSNQLSVVVNVPDPSSCSNSVVRSVVRSVVLSCQLCVQCVVVVDNVSSVVSSVVVVD

Radius of gyration: 19.03 Å; chains: 1; bounding box: 50×35×44 Å

Sequence (140 aa):
MKRIKQILKKNQLEFLLVTLFFIFSWWLMFLTFSYNNGEMQIATRVWSDFASHIPLIRSFSFGYNFPTEFPLFPGEPIRYHFLFYFFVGIIEKLGLRIDYALNIPSIFGFTFLLFMIYFFAKGVFKSKFIGILSVVFFSF

Secondary structure (DSSP, 8-state):
-HHHHHHHHHTHHHHHHHHHHHHHHHHHHHHHEEEETTEEEE-TTTHHHHHHHHHHHHHHHTS---S-EETTEEEEE--S--HHHHHHHHHHHTT--HHHHHHHHHHHHHHHHHHHHHHHHHHHH--HHHHHHHHHHHH-

pLDDT: mean 94.25, std 6.39, range [62.66, 98.81]